Protein AF-A0A3P7JGY2-F1 (afdb_monomer)

Sequence (88 aa):
MLISSIKLPRKPRYWNVGKIGPNDEDPPNFDNFRPFGPWKTPAAKQFGQVERVCGHIVNRNIYKPSKILLNSGIGRNKAADIGGIGLE

Structure (mmCIF, N/CA/C/O backbone):
data_AF-A0A3P7JGY2-F1
#
_entry.id   AF-A0A3P7JGY2-F1
#
loop_
_atom_site.group_PDB
_atom_site.id
_atom_site.type_symbol
_atom_site.label_atom_id
_atom_site.label_alt_id
_atom_site.label_comp_id
_atom_site.label_asym_id
_atom_site.label_entity_id
_atom_site.label_seq_id
_atom_site.pdbx_PDB_ins_code
_atom_site.Cartn_x
_atom_site.Cartn_y
_atom_site.Cartn_z
_atom_site.occupancy
_atom_site.B_iso_or_equiv
_atom_site.auth_seq_id
_atom_site.auth_comp_id
_atom_site.auth_asym_id
_atom_site.auth_atom_id
_atom_site.pdbx_PDB_model_num
ATOM 1 N N . MET A 1 1 ? -38.544 3.544 17.439 1.00 35.16 1 MET A N 1
ATOM 2 C CA . MET A 1 1 ? -37.628 2.669 16.677 1.00 35.16 1 MET A CA 1
ATOM 3 C C . MET A 1 1 ? -36.346 3.456 16.426 1.00 35.16 1 MET A C 1
ATOM 5 O O . MET A 1 1 ? -36.331 4.317 15.562 1.00 35.16 1 MET A O 1
ATOM 9 N N . LEU A 1 2 ? -35.322 3.280 17.266 1.00 37.75 2 LEU A N 1
ATOM 10 C CA . LEU A 1 2 ? -34.032 3.959 17.108 1.00 37.75 2 LEU A CA 1
ATOM 11 C C . LEU A 1 2 ? -33.128 3.054 16.274 1.00 37.75 2 LEU A C 1
ATOM 13 O O . LEU A 1 2 ? -32.619 2.057 16.776 1.00 37.75 2 LEU A O 1
ATOM 17 N N . ILE A 1 3 ? -32.941 3.394 15.001 1.00 50.28 3 ILE A N 1
ATOM 18 C CA . ILE A 1 3 ? -31.818 2.860 14.233 1.00 50.28 3 ILE A CA 1
ATOM 19 C C . ILE A 1 3 ? -30.594 3.579 14.797 1.00 50.28 3 ILE A C 1
ATOM 21 O O . ILE A 1 3 ? -30.360 4.751 14.499 1.00 50.28 3 ILE A O 1
ATOM 25 N N . SER A 1 4 ? -29.851 2.927 15.690 1.00 46.75 4 SER A N 1
ATOM 26 C CA . SER A 1 4 ? -28.537 3.426 16.069 1.00 46.75 4 SER A CA 1
ATOM 27 C C . SER A 1 4 ? -27.679 3.398 14.807 1.00 46.75 4 SER A C 1
ATOM 29 O O . SER A 1 4 ? -27.343 2.340 14.281 1.00 46.75 4 SER A O 1
ATOM 31 N N . SER A 1 5 ? -27.365 4.572 14.259 1.00 51.56 5 SER A N 1
ATOM 32 C CA . SER A 1 5 ? -26.370 4.684 13.197 1.00 51.56 5 SER A CA 1
ATOM 33 C C . SER A 1 5 ? -25.056 4.144 13.744 1.00 51.56 5 SER A C 1
ATOM 35 O O . SER A 1 5 ? -24.365 4.827 14.502 1.00 51.56 5 SER A O 1
ATOM 37 N N . ILE A 1 6 ? -24.723 2.904 13.385 1.00 52.97 6 ILE A N 1
ATOM 38 C CA . ILE A 1 6 ? -23.427 2.295 13.656 1.00 52.97 6 ILE A CA 1
ATOM 39 C C . ILE A 1 6 ? -22.391 3.167 12.938 1.00 52.97 6 ILE A C 1
ATOM 41 O O . ILE A 1 6 ? -22.149 3.031 11.739 1.00 52.97 6 ILE A O 1
ATOM 45 N N . LYS A 1 7 ? -21.799 4.124 13.661 1.00 54.41 7 LYS A N 1
ATOM 46 C CA . LYS A 1 7 ? -20.643 4.887 13.188 1.00 54.41 7 LYS A CA 1
ATOM 47 C C . LYS A 1 7 ? -19.458 3.930 13.169 1.00 54.41 7 LYS A C 1
ATOM 49 O O . LYS A 1 7 ? -18.739 3.799 14.156 1.00 54.41 7 LYS A O 1
ATOM 54 N N . LEU A 1 8 ? -19.258 3.249 12.043 1.00 58.69 8 LEU A N 1
ATOM 55 C CA . LEU A 1 8 ? -18.010 2.537 11.805 1.00 58.69 8 LEU A CA 1
ATOM 56 C C . LEU A 1 8 ? -16.869 3.565 11.834 1.00 58.69 8 LEU A C 1
ATOM 58 O O . LEU A 1 8 ? -16.971 4.599 11.162 1.00 58.69 8 LEU A O 1
ATOM 62 N N . PRO A 1 9 ? -15.792 3.329 12.605 1.00 63.06 9 PRO A N 1
ATOM 63 C CA . PRO A 1 9 ? -14.656 4.233 12.615 1.00 63.06 9 PRO A CA 1
ATOM 64 C C . PRO A 1 9 ? -14.076 4.294 11.200 1.00 63.06 9 PRO A C 1
ATOM 66 O O . PRO A 1 9 ? -13.520 3.314 10.702 1.00 63.06 9 PRO A O 1
ATOM 69 N N . ARG A 1 10 ? -14.224 5.448 10.538 1.00 73.62 10 ARG A N 1
ATOM 70 C CA . ARG A 1 10 ? -13.649 5.689 9.212 1.00 73.62 10 ARG A CA 1
ATOM 71 C C . ARG A 1 10 ? -12.136 5.796 9.351 1.00 73.62 10 ARG A C 1
ATOM 73 O O . ARG A 1 10 ? -11.604 6.834 9.741 1.00 73.62 10 ARG A O 1
ATOM 80 N N . LYS A 1 11 ? -11.452 4.690 9.077 1.00 82.06 11 LYS A N 1
ATOM 81 C CA . LYS A 1 11 ? -9.992 4.620 9.000 1.00 82.06 11 LYS A CA 1
ATOM 82 C C . LYS A 1 11 ? -9.536 5.033 7.590 1.00 82.06 11 LYS A C 1
ATOM 84 O O . LYS A 1 11 ? -10.203 4.660 6.627 1.00 82.06 11 LYS A O 1
ATOM 89 N N . PRO A 1 12 ? -8.433 5.787 7.443 1.00 86.88 12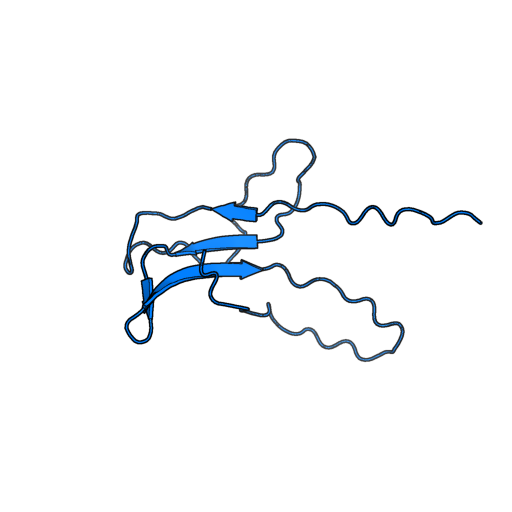 PRO A N 1
ATOM 90 C CA . PRO A 1 12 ? -8.019 6.323 6.153 1.00 86.88 12 PRO A CA 1
ATOM 91 C C . PR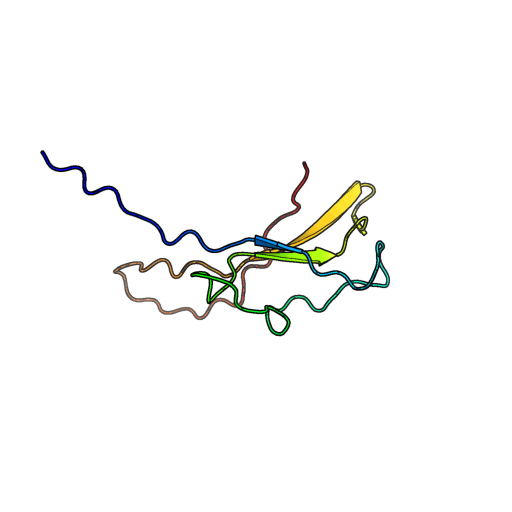O A 1 12 ? -7.266 5.281 5.319 1.00 86.88 12 PRO A C 1
ATOM 93 O O . PRO A 1 12 ? -6.532 4.448 5.858 1.00 86.88 12 PRO A O 1
ATOM 96 N N . ARG A 1 13 ? -7.398 5.372 3.996 1.00 85.56 13 ARG A N 1
ATOM 97 C CA . ARG A 1 13 ? -6.431 4.816 3.042 1.00 85.56 13 ARG A CA 1
ATOM 98 C C . ARG A 1 13 ? -5.375 5.886 2.767 1.00 85.56 13 ARG A C 1
ATOM 100 O O . ARG A 1 13 ? -5.737 7.043 2.577 1.00 85.56 13 ARG A O 1
ATOM 107 N N . TYR A 1 14 ? -4.102 5.507 2.722 1.00 88.44 14 TYR A N 1
ATOM 108 C CA . TY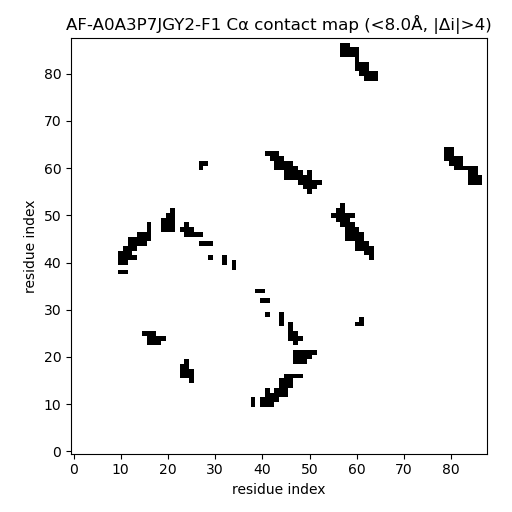R A 1 14 ? -3.023 6.393 2.276 1.00 88.44 14 TYR A CA 1
ATOM 109 C C . TYR A 1 14 ? -2.201 5.744 1.161 1.00 88.44 14 TYR A C 1
ATOM 111 O O . TYR A 1 14 ? -2.302 4.541 0.917 1.00 88.44 14 TYR A O 1
ATOM 119 N N . TRP A 1 15 ? -1.410 6.551 0.466 1.00 83.75 15 TRP A N 1
ATOM 120 C CA . TRP A 1 15 ? -0.467 6.101 -0.548 1.00 83.75 15 TRP A CA 1
ATOM 121 C C . TRP A 1 15 ? 0.925 6.547 -0.117 1.00 83.75 15 TRP A C 1
ATOM 123 O O . TRP A 1 15 ? 1.104 7.684 0.319 1.00 83.75 15 TRP A O 1
ATOM 133 N N . ASN A 1 16 ? 1.882 5.626 -0.153 1.00 82.31 16 ASN A N 1
ATOM 134 C CA . ASN A 1 16 ? 3.285 5.955 0.037 1.00 82.31 16 ASN A CA 1
ATOM 135 C C . ASN A 1 16 ? 4.112 4.973 -0.785 1.00 82.31 16 ASN A C 1
ATOM 137 O O . ASN A 1 16 ? 4.128 3.782 -0.476 1.00 82.31 16 ASN A O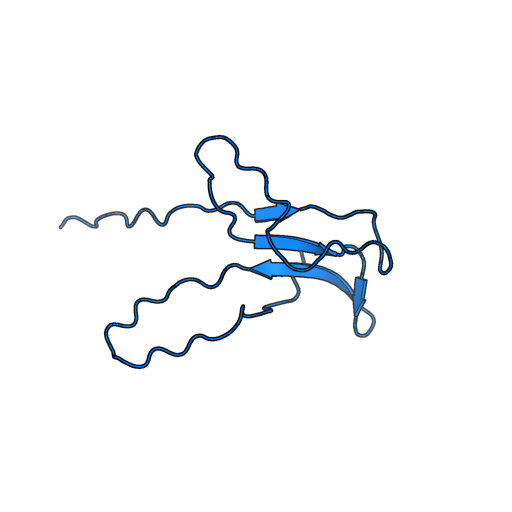 1
ATOM 141 N N . VAL A 1 17 ? 4.740 5.488 -1.836 1.00 81.00 17 VAL A N 1
ATOM 142 C CA . VAL A 1 17 ? 5.598 4.743 -2.759 1.00 81.00 17 VAL A CA 1
ATOM 143 C C . VAL A 1 17 ? 6.904 5.511 -2.914 1.00 81.00 17 VAL A C 1
ATOM 145 O O . VAL A 1 17 ? 6.887 6.743 -2.888 1.00 81.00 17 VAL A O 1
ATOM 148 N N . GLY A 1 18 ? 8.032 4.807 -3.033 1.00 75.31 18 GLY A N 1
ATOM 149 C CA . GLY A 1 18 ? 9.336 5.456 -3.187 1.00 75.31 18 GLY A CA 1
ATOM 150 C C . GLY A 1 18 ? 9.424 6.213 -4.511 1.00 75.31 18 GLY A C 1
ATOM 151 O O . GLY A 1 18 ? 9.797 7.386 -4.543 1.00 75.31 18 GLY A O 1
ATOM 152 N N . LYS A 1 19 ? 9.014 5.547 -5.596 1.00 77.25 19 LYS A N 1
ATOM 153 C CA . LYS A 1 19 ? 8.803 6.094 -6.942 1.00 77.25 19 LYS A CA 1
ATOM 154 C C . LYS A 1 19 ? 7.720 5.280 -7.652 1.00 77.25 19 LYS A C 1
ATOM 156 O O . LYS A 1 19 ? 7.213 4.293 -7.127 1.00 77.25 19 LYS A O 1
ATOM 161 N N . ILE A 1 20 ? 7.357 5.724 -8.850 1.00 78.50 20 ILE A N 1
ATOM 162 C CA . ILE A 1 20 ? 6.426 5.010 -9.723 1.00 78.50 20 ILE A CA 1
ATOM 163 C C . ILE A 1 20 ? 7.167 3.860 -10.415 1.00 78.50 20 ILE A C 1
ATOM 165 O O . ILE A 1 20 ? 8.221 4.087 -11.011 1.00 78.50 20 ILE A O 1
ATOM 169 N N . GLY A 1 21 ? 6.572 2.666 -10.406 1.00 75.44 21 GLY A N 1
ATOM 170 C CA . GLY A 1 21 ? 7.033 1.498 -11.152 1.00 75.44 21 GLY A CA 1
ATOM 171 C C . GLY A 1 21 ? 7.550 0.334 -10.288 1.00 75.44 21 GLY A C 1
ATOM 172 O O . GLY A 1 21 ? 7.795 0.501 -9.093 1.00 75.44 21 GLY A O 1
ATOM 173 N N . PRO A 1 22 ? 7.804 -0.823 -10.932 1.00 72.75 22 PRO A N 1
ATOM 174 C CA . PRO A 1 22 ? 8.023 -2.131 -10.293 1.00 72.75 22 PRO A CA 1
ATOM 175 C C . PRO A 1 22 ? 9.222 -2.259 -9.363 1.0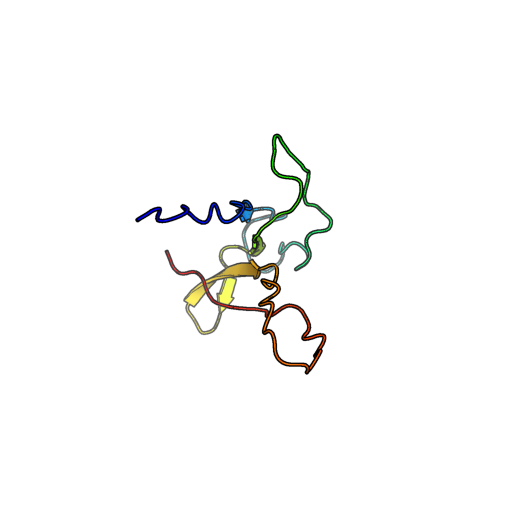0 72.75 22 PRO A C 1
ATOM 177 O O . PRO A 1 22 ? 9.313 -3.215 -8.597 1.00 72.75 22 PRO A O 1
ATOM 180 N N . ASN A 1 23 ? 10.165 -1.323 -9.432 1.00 78.50 23 ASN A N 1
ATOM 181 C CA . ASN A 1 23 ? 11.417 -1.410 -8.685 1.00 78.50 23 ASN A CA 1
ATOM 182 C C . ASN A 1 23 ? 11.447 -0.513 -7.442 1.00 78.50 23 ASN A C 1
ATOM 184 O O . ASN A 1 23 ? 12.413 -0.569 -6.687 1.00 78.50 23 ASN A O 1
ATOM 188 N N . ASP A 1 24 ? 10.418 0.308 -7.227 1.00 80.94 24 ASP A N 1
ATOM 189 C CA . ASP A 1 24 ? 10.384 1.304 -6.152 1.00 80.94 24 ASP A CA 1
ATOM 190 C C . ASP A 1 24 ? 9.144 1.137 -5.247 1.00 80.94 24 ASP A C 1
ATOM 192 O O . ASP A 1 24 ? 8.643 2.100 -4.649 1.00 80.94 24 ASP A O 1
ATOM 196 N N . GLU A 1 25 ? 8.661 -0.105 -5.126 1.00 82.62 25 GLU A N 1
ATOM 197 C CA . GLU A 1 25 ? 7.627 -0.480 -4.163 1.00 82.62 25 GLU A CA 1
ATOM 198 C C . GLU A 1 25 ? 8.109 -0.245 -2.722 1.00 82.62 25 GLU A C 1
ATOM 200 O O . GLU A 1 25 ? 9.220 -0.605 -2.328 1.00 82.62 25 GLU A O 1
ATOM 205 N N . ASP A 1 26 ? 7.239 0.332 -1.901 1.00 88.19 26 ASP A N 1
ATOM 206 C CA . ASP A 1 26 ? 7.458 0.444 -0.464 1.00 88.19 26 ASP A CA 1
ATOM 207 C C . ASP A 1 26 ? 7.061 -0.881 0.226 1.00 88.19 26 ASP A C 1
ATOM 209 O O . ASP A 1 26 ? 6.204 -1.610 -0.283 1.00 88.19 26 ASP A O 1
ATOM 213 N N . PRO A 1 27 ? 7.631 -1.237 1.392 1.00 88.06 27 PRO A N 1
ATOM 214 C CA . PRO A 1 27 ? 7.269 -2.480 2.063 1.00 88.06 27 PRO A CA 1
ATOM 215 C C . PRO A 1 27 ? 5.749 -2.630 2.285 1.00 88.06 27 PRO A C 1
ATOM 217 O O . PRO A 1 27 ? 5.078 -1.666 2.684 1.00 88.06 27 PRO A O 1
ATOM 220 N N . PRO A 1 28 ? 5.177 -3.839 2.117 1.00 87.00 28 PRO A N 1
ATOM 221 C CA . PRO A 1 28 ? 3.755 -4.112 2.333 1.00 87.00 28 PRO A CA 1
ATOM 222 C C . PRO A 1 28 ? 3.406 -4.189 3.837 1.00 87.00 28 PRO A C 1
ATOM 224 O O . PRO A 1 28 ? 2.811 -5.152 4.317 1.00 87.00 28 PRO A O 1
ATOM 227 N N . ASN A 1 29 ? 3.740 -3.140 4.593 1.00 87.88 29 ASN A N 1
ATOM 228 C CA . ASN A 1 29 ? 3.411 -2.936 6.004 1.00 87.88 29 ASN A CA 1
ATOM 229 C C . ASN A 1 29 ? 2.922 -1.496 6.280 1.00 87.88 29 ASN A C 1
ATOM 231 O O . ASN A 1 29 ? 2.857 -0.658 5.380 1.00 87.88 29 ASN A O 1
ATOM 235 N N . PHE A 1 30 ? 2.565 -1.199 7.532 1.00 90.31 30 PHE A N 1
ATOM 236 C CA . PHE A 1 30 ? 2.048 0.111 7.954 1.00 90.31 30 PHE A CA 1
ATOM 237 C C . PHE A 1 30 ? 3.041 0.918 8.807 1.00 90.31 30 PHE A C 1
ATOM 239 O O . PHE A 1 30 ? 2.632 1.886 9.448 1.00 90.31 30 PHE A O 1
ATOM 246 N N . ASP A 1 31 ? 4.320 0.536 8.839 1.00 90.12 31 ASP A N 1
ATOM 247 C CA . ASP A 1 31 ? 5.302 1.083 9.792 1.00 90.12 31 ASP A CA 1
ATOM 248 C C . ASP A 1 31 ? 5.638 2.551 9.506 1.00 90.12 31 ASP A C 1
ATOM 250 O O . ASP A 1 31 ? 5.962 3.323 10.404 1.00 90.12 31 ASP A O 1
ATOM 254 N N . ASN A 1 32 ? 5.481 2.963 8.248 1.00 89.00 32 ASN A N 1
ATOM 255 C CA . ASN A 1 32 ? 5.666 4.341 7.808 1.00 89.00 32 ASN A CA 1
ATOM 256 C C . ASN A 1 32 ? 4.402 5.209 7.901 1.00 89.00 32 ASN A C 1
ATOM 258 O O . ASN A 1 32 ? 4.414 6.361 7.460 1.00 89.00 32 ASN A O 1
ATOM 262 N N . PHE A 1 33 ? 3.303 4.695 8.462 1.00 90.69 33 PHE A N 1
ATOM 263 C CA . PHE A 1 33 ? 2.104 5.498 8.659 1.00 90.69 33 PHE A CA 1
ATOM 264 C C . PHE A 1 33 ? 2.351 6.588 9.707 1.00 90.69 33 PHE A C 1
ATOM 266 O O . PHE A 1 33 ? 2.665 6.302 10.861 1.00 90.69 33 PHE A O 1
ATOM 273 N N . ARG A 1 34 ? 2.125 7.848 9.323 1.00 90.88 34 ARG A N 1
ATOM 274 C CA . ARG A 1 34 ? 2.176 8.991 10.239 1.00 90.88 34 ARG A CA 1
ATOM 275 C C . ARG A 1 34 ? 0.758 9.366 10.677 1.00 90.88 34 ARG A C 1
ATOM 277 O O . ARG A 1 34 ? -0.036 9.778 9.831 1.00 90.88 34 ARG A O 1
ATOM 284 N N . PRO A 1 35 ? 0.416 9.237 11.971 1.00 89.75 35 PRO A N 1
ATOM 285 C CA . PRO A 1 35 ? -0.880 9.663 12.482 1.00 89.75 35 PRO A CA 1
ATOM 286 C C . PRO A 1 35 ? -1.126 11.151 12.232 1.00 89.75 35 PRO A C 1
ATOM 288 O O . PRO A 1 35 ? -0.253 11.978 12.484 1.00 89.75 35 PRO A O 1
ATOM 291 N N . PHE A 1 36 ? -2.339 11.499 11.814 1.00 89.94 36 PHE A N 1
ATOM 292 C CA . PHE A 1 36 ? -2.753 12.887 11.614 1.00 89.94 36 PHE A CA 1
ATOM 293 C C . PHE A 1 36 ? -4.207 13.070 12.047 1.00 89.94 36 PHE A C 1
ATOM 295 O O . PHE A 1 36 ? -5.022 12.153 11.929 1.00 89.94 36 PHE A O 1
ATOM 302 N N . GLY A 1 37 ? -4.525 14.238 12.612 1.00 88.00 37 GLY A N 1
ATOM 303 C CA . GLY A 1 37 ? -5.857 14.540 13.143 1.00 88.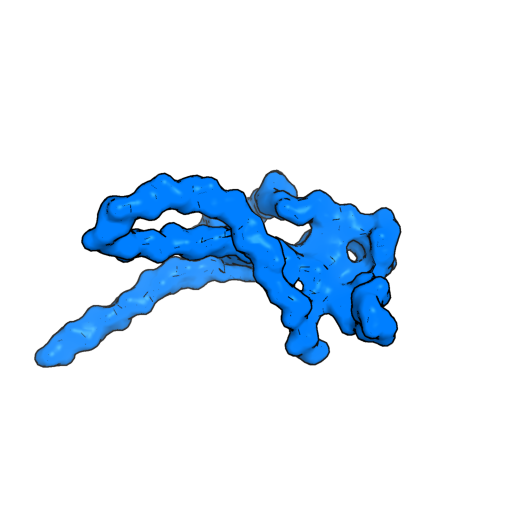00 37 GLY A CA 1
ATOM 304 C C . GLY A 1 37 ? -6.428 13.404 14.026 1.00 88.00 37 GLY A C 1
ATOM 305 O O . GLY A 1 37 ? -5.717 12.901 14.914 1.00 88.00 37 GLY A O 1
ATOM 306 N N . PRO A 1 38 ? -7.686 12.969 13.787 1.00 86.56 38 PRO A N 1
ATOM 307 C CA . PRO A 1 38 ? -8.321 11.871 14.524 1.00 86.56 38 PRO A CA 1
ATOM 308 C C . PRO A 1 38 ? -7.839 10.472 14.094 1.00 86.56 38 PRO A C 1
ATOM 310 O O . PRO A 1 38 ? -8.160 9.478 14.748 1.00 86.56 38 PRO A O 1
ATOM 313 N N . TRP A 1 39 ? -7.068 10.351 13.012 1.00 85.12 39 TRP A N 1
ATOM 314 C CA . TRP A 1 39 ? -6.687 9.061 12.447 1.00 85.12 39 TRP A CA 1
ATOM 315 C C . TRP A 1 39 ? -5.372 8.557 13.036 1.00 85.12 39 TRP A C 1
ATOM 317 O O . TRP A 1 39 ? -4.277 8.927 12.614 1.00 85.12 39 TRP A O 1
ATOM 327 N N . LYS A 1 40 ? -5.490 7.666 14.024 1.00 88.88 40 LYS A N 1
ATOM 328 C CA . LYS A 1 40 ? -4.336 7.017 14.671 1.00 88.88 40 LYS A CA 1
ATOM 329 C C . LYS A 1 40 ? -3.934 5.691 14.031 1.00 88.88 40 LYS A C 1
ATOM 331 O O . LYS A 1 40 ? -2.833 5.212 14.264 1.00 88.88 40 LYS A O 1
ATOM 336 N N . THR A 1 41 ? -4.810 5.090 13.223 1.00 86.38 41 THR A N 1
ATOM 337 C CA . THR A 1 41 ? -4.528 3.823 12.531 1.00 86.38 41 THR A CA 1
ATOM 338 C C . THR A 1 41 ? -5.054 3.857 11.095 1.00 86.38 41 THR A C 1
ATOM 340 O O . THR A 1 41 ? -6.185 4.311 10.908 1.00 86.38 41 THR A O 1
ATOM 343 N N . PRO A 1 42 ? -4.295 3.357 10.101 1.00 88.56 42 PRO A N 1
ATOM 344 C CA . PRO A 1 42 ? -4.753 3.287 8.716 1.00 88.56 42 PRO A CA 1
ATOM 345 C C . PRO A 1 42 ? -5.696 2.095 8.494 1.00 88.56 42 PRO A C 1
ATOM 347 O O . PRO A 1 42 ? -5.648 1.107 9.233 1.00 88.56 42 PRO A O 1
ATOM 350 N N . ALA A 1 43 ? -6.548 2.193 7.473 1.00 88.38 43 ALA A N 1
ATOM 351 C CA . ALA A 1 43 ? -7.326 1.087 6.908 1.00 88.38 43 ALA A CA 1
ATOM 352 C C . ALA A 1 43 ? -6.547 0.351 5.821 1.00 88.38 43 ALA A C 1
ATOM 354 O O . ALA A 1 43 ? -6.583 -0.873 5.773 1.00 88.38 43 ALA A O 1
ATOM 355 N N . ALA A 1 44 ? -5.879 1.100 4.946 1.00 89.31 44 ALA A N 1
ATOM 356 C CA . ALA A 1 44 ? -5.222 0.561 3.767 1.00 89.31 44 ALA A CA 1
ATOM 357 C C . ALA A 1 44 ? -4.027 1.422 3.358 1.00 89.31 44 ALA A C 1
ATOM 359 O O . ALA A 1 44 ? -3.972 2.612 3.681 1.00 89.31 44 ALA A O 1
ATOM 360 N N . LYS A 1 45 ? -3.098 0.815 2.625 1.00 90.75 45 LYS A N 1
ATOM 361 C CA . LYS A 1 45 ? -1.931 1.477 2.040 1.00 90.75 45 LYS A CA 1
ATOM 362 C C . LYS A 1 45 ? -1.757 1.014 0.600 1.00 90.75 45 LYS A C 1
ATOM 364 O O . LYS A 1 45 ? -1.788 -0.187 0.361 1.00 90.75 45 LYS A O 1
ATOM 369 N N . GLN A 1 46 ? -1.544 1.945 -0.325 1.00 90.56 46 GLN A N 1
ATOM 370 C CA . GLN A 1 46 ? -0.950 1.645 -1.630 1.00 90.56 46 GLN A CA 1
ATOM 371 C C . GLN A 1 46 ? 0.567 1.695 -1.506 1.00 90.56 46 GLN A C 1
ATOM 373 O O . GLN A 1 46 ? 1.094 2.728 -1.091 1.00 90.56 46 GLN A O 1
ATOM 378 N N . PHE A 1 47 ? 1.227 0.586 -1.824 1.00 90.12 47 PHE A N 1
ATOM 379 C CA . PHE A 1 47 ? 2.675 0.431 -1.670 1.00 90.12 47 PHE A CA 1
ATOM 380 C C . PHE A 1 47 ? 3.403 0.229 -3.006 1.00 90.12 47 PHE A C 1
ATOM 382 O O . PHE A 1 47 ? 4.613 0.397 -3.053 1.00 90.12 47 PHE A O 1
ATOM 389 N N . GLY A 1 48 ? 2.674 -0.067 -4.086 1.00 88.69 48 GLY A N 1
ATOM 390 C CA . GLY A 1 48 ? 3.210 -0.159 -5.446 1.00 88.69 48 GLY A CA 1
ATOM 391 C C . GLY A 1 48 ? 2.274 0.501 -6.455 1.00 88.69 48 GLY A C 1
ATOM 392 O O . GLY A 1 48 ? 1.046 0.486 -6.274 1.00 88.69 48 GLY A O 1
ATOM 393 N N . GLN A 1 49 ? 2.853 1.092 -7.499 1.00 88.38 49 GLN A N 1
ATOM 394 C CA . GLN A 1 49 ? 2.143 1.832 -8.542 1.00 88.38 49 GLN A CA 1
ATOM 395 C C . GLN A 1 49 ? 2.649 1.444 -9.927 1.00 88.38 49 GLN A C 1
ATOM 397 O O . GLN A 1 49 ? 3.854 1.378 -10.148 1.00 88.38 49 GLN A O 1
ATOM 402 N N . VAL A 1 50 ? 1.720 1.310 -10.880 1.00 86.06 50 VAL A N 1
ATOM 403 C CA . VAL A 1 50 ? 2.035 1.016 -12.292 1.00 86.06 50 VAL A CA 1
ATOM 404 C C . VAL A 1 50 ? 2.768 -0.331 -12.439 1.00 86.06 50 VAL A C 1
ATOM 406 O O . VAL A 1 50 ? 3.720 -0.489 -13.199 1.00 86.06 50 VAL A O 1
ATOM 409 N N . GLU A 1 51 ? 2.290 -1.335 -11.709 1.00 83.06 51 GLU A N 1
ATOM 410 C CA . GLU A 1 51 ? 2.839 -2.689 -11.708 1.00 83.06 51 GLU A CA 1
ATOM 411 C C . GLU A 1 51 ? 2.284 -3.504 -12.869 1.00 83.06 51 GLU A C 1
ATOM 413 O O . GLU A 1 51 ? 1.068 -3.557 -13.066 1.00 83.06 51 GLU A O 1
ATOM 418 N N . ARG A 1 52 ? 3.150 -4.187 -13.626 1.00 84.88 52 ARG A N 1
ATOM 419 C CA . ARG A 1 52 ? 2.708 -5.052 -14.727 1.00 84.88 52 AR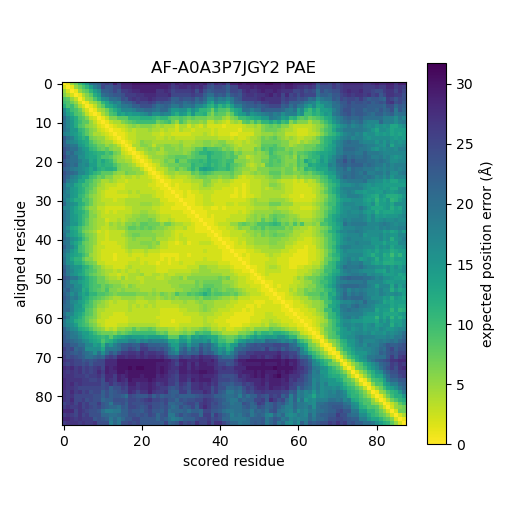G A CA 1
ATOM 420 C C . ARG A 1 52 ? 2.461 -6.471 -14.225 1.00 84.88 52 ARG A C 1
ATOM 422 O O . ARG A 1 52 ? 3.381 -7.277 -14.137 1.00 84.88 52 ARG A O 1
ATOM 429 N N . VAL A 1 53 ? 1.200 -6.795 -13.956 1.00 82.81 53 VAL A N 1
ATOM 430 C CA . VAL A 1 53 ? 0.766 -8.118 -13.484 1.00 82.81 53 VAL A CA 1
ATOM 431 C C . VAL A 1 53 ? -0.119 -8.761 -14.542 1.00 82.81 53 VAL A C 1
ATOM 433 O O . VAL A 1 53 ? -1.130 -8.192 -14.945 1.00 82.81 53 VAL A O 1
ATOM 436 N N . CYS A 1 54 ? 0.265 -9.948 -15.019 1.00 86.81 54 CYS A N 1
ATOM 437 C CA . CYS A 1 54 ? -0.493 -10.710 -16.021 1.00 86.81 54 CYS A CA 1
ATOM 438 C C . CYS A 1 54 ? -0.888 -9.892 -17.273 1.00 86.81 54 CYS A C 1
ATOM 440 O O . CYS A 1 54 ? -1.956 -10.093 -17.837 1.00 86.81 54 CYS A O 1
ATOM 442 N N . GLY A 1 55 ? -0.040 -8.948 -17.700 1.00 88.88 55 GLY A N 1
ATOM 443 C CA . GLY A 1 55 ? -0.298 -8.087 -18.864 1.00 88.88 55 GLY A CA 1
ATOM 444 C C . GLY A 1 55 ? -1.112 -6.819 -18.579 1.00 88.88 55 GLY A C 1
ATOM 445 O O . GLY A 1 55 ? -1.214 -5.972 -19.464 1.00 88.88 55 GLY A O 1
ATOM 446 N N . HIS A 1 56 ? -1.607 -6.64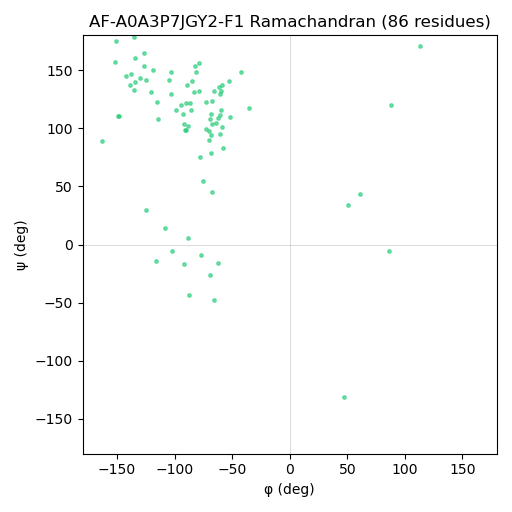4 -17.354 1.00 86.06 56 HIS A N 1
ATOM 447 C CA . HIS A 1 56 ? -2.337 -5.459 -16.912 1.00 86.06 56 HIS A CA 1
ATOM 448 C C . HIS A 1 56 ? -1.459 -4.551 -16.055 1.00 86.06 56 HIS A C 1
ATOM 450 O O . HIS A 1 56 ? -0.579 -5.023 -15.338 1.00 86.06 56 HIS A O 1
ATOM 456 N N . ILE A 1 57 ? -1.718 -3.247 -16.125 1.00 88.31 57 ILE A N 1
ATOM 457 C CA . ILE A 1 57 ? -1.114 -2.258 -15.233 1.00 88.31 57 ILE A CA 1
ATOM 458 C C . ILE A 1 57 ? -2.021 -2.112 -14.012 1.00 88.31 57 ILE A C 1
ATOM 460 O O . ILE A 1 57 ? -3.202 -1.804 -14.160 1.00 88.31 57 ILE A O 1
ATOM 464 N N . VAL A 1 58 ? -1.484 -2.363 -12.820 1.00 87.44 58 VAL A N 1
ATOM 465 C CA . VAL A 1 58 ? -2.238 -2.365 -11.561 1.00 87.44 58 VAL A CA 1
ATOM 466 C C . VAL A 1 58 ? -1.505 -1.598 -10.467 1.00 87.44 58 VAL A C 1
ATOM 468 O O . VAL A 1 58 ? -0.291 -1.413 -10.509 1.00 87.44 58 VAL A O 1
ATOM 471 N N . ASN A 1 59 ? -2.250 -1.189 -9.444 1.00 89.50 59 ASN A N 1
ATOM 472 C CA . ASN A 1 59 ? -1.674 -0.697 -8.200 1.00 89.50 59 ASN A CA 1
ATOM 473 C C . ASN A 1 59 ? -1.808 -1.755 -7.106 1.00 89.50 59 ASN A C 1
ATOM 475 O O . ASN A 1 59 ? -2.845 -2.415 -6.989 1.00 89.50 59 ASN A O 1
ATOM 479 N N . ARG A 1 60 ? -0.784 -1.878 -6.260 1.00 87.00 60 ARG A N 1
ATOM 480 C CA . ARG A 1 60 ? -0.756 -2.875 -5.186 1.00 87.00 60 ARG A CA 1
ATOM 481 C C . ARG A 1 60 ? -1.053 -2.229 -3.846 1.00 87.00 60 ARG A C 1
ATOM 483 O O . ARG A 1 60 ? -0.454 -1.220 -3.467 1.00 87.00 60 ARG A O 1
ATOM 490 N N . ASN A 1 61 ? -2.002 -2.823 -3.130 1.00 90.25 61 ASN A N 1
ATOM 491 C CA . ASN A 1 61 ? -2.492 -2.320 -1.856 1.00 90.25 61 ASN A CA 1
ATOM 492 C C . ASN A 1 61 ? -2.416 -3.405 -0.774 1.00 90.25 61 ASN A C 1
ATOM 494 O O . ASN A 1 61 ? -2.509 -4.594 -1.065 1.00 90.25 61 ASN A O 1
ATOM 498 N N . ILE A 1 62 ? -2.298 -2.980 0.480 1.00 88.44 62 ILE A N 1
ATOM 499 C CA . ILE A 1 62 ? -2.523 -3.811 1.666 1.00 88.44 62 ILE A CA 1
ATOM 500 C C . ILE A 1 62 ? -3.669 -3.236 2.493 1.00 88.44 62 ILE A C 1
ATOM 502 O O . ILE A 1 62 ? -3.865 -2.017 2.544 1.00 88.44 62 ILE A O 1
ATOM 506 N N . TYR A 1 63 ? -4.388 -4.108 3.194 1.00 88.00 63 TYR A N 1
ATOM 507 C CA . TYR A 1 63 ? -5.527 -3.743 4.030 1.00 88.00 63 TYR A CA 1
ATOM 508 C C . TYR A 1 63 ? -5.317 -4.256 5.452 1.00 88.00 63 TYR A C 1
ATOM 510 O O . TYR A 1 63 ? -4.798 -5.351 5.669 1.00 88.00 63 TYR A O 1
ATOM 518 N N . LYS A 1 64 ? -5.721 -3.467 6.454 1.00 83.12 64 LYS A N 1
ATOM 519 C CA . LYS A 1 64 ? -5.830 -3.987 7.818 1.00 83.12 64 LYS A CA 1
ATOM 520 C C . LYS A 1 64 ? -7.053 -4.899 7.879 1.00 83.12 64 LYS A C 1
ATOM 522 O O . LYS A 1 64 ? -8.155 -4.401 7.637 1.00 83.12 64 LYS A O 1
ATOM 527 N N . PRO A 1 65 ? -6.896 -6.178 8.262 1.00 72.38 65 PRO A N 1
ATOM 528 C CA . PRO A 1 65 ? -8.040 -7.051 8.443 1.00 72.38 65 PRO A CA 1
ATOM 529 C C . PRO A 1 65 ? -8.961 -6.451 9.507 1.00 72.38 65 PRO A C 1
ATOM 531 O O . PRO A 1 65 ? -8.521 -6.020 10.583 1.00 72.38 65 PRO A O 1
ATOM 534 N N . SER A 1 66 ? -10.253 -6.386 9.201 1.00 66.50 66 SER A N 1
ATOM 535 C CA . SER A 1 66 ? -11.260 -6.109 10.212 1.00 66.50 66 SER A CA 1
ATOM 536 C C . SER A 1 66 ? -11.270 -7.280 11.192 1.00 66.50 66 SER A C 1
ATOM 538 O O . SER A 1 66 ? -11.305 -8.447 10.802 1.00 66.50 66 SER A O 1
ATOM 540 N N . LYS A 1 67 ? -11.239 -6.982 12.495 1.00 61.47 67 LYS A N 1
ATOM 541 C CA . LYS A 1 67 ? -11.616 -7.983 13.492 1.00 61.47 67 LYS A CA 1
ATOM 542 C C . LYS A 1 67 ? -13.112 -8.204 13.315 1.00 61.47 67 LYS A C 1
ATOM 544 O O . LYS A 1 67 ? -13.907 -7.431 13.844 1.00 61.47 67 LYS A O 1
ATOM 549 N N . ILE A 1 68 ? -13.497 -9.207 12.534 1.00 54.50 68 ILE A N 1
ATOM 550 C CA . ILE A 1 68 ? -14.856 -9.721 12.615 1.00 54.50 68 ILE A CA 1
ATOM 551 C C . ILE A 1 68 ? -14.931 -10.369 13.996 1.00 54.50 68 ILE A C 1
ATOM 553 O O . ILE A 1 68 ? -14.337 -11.421 14.228 1.00 54.50 68 ILE A O 1
ATOM 557 N N . LEU A 1 69 ? -15.587 -9.699 14.946 1.00 50.81 69 LEU A N 1
ATOM 558 C CA . LEU A 1 69 ? -16.020 -10.333 16.187 1.00 50.81 69 LEU A CA 1
ATOM 559 C C . LEU A 1 69 ? -17.130 -11.319 15.809 1.00 50.81 69 LEU A C 1
ATOM 561 O O . LEU A 1 69 ? -18.315 -11.019 15.912 1.00 50.81 69 LEU A O 1
ATOM 565 N N . LEU A 1 70 ? -16.740 -12.482 15.290 1.00 48.97 70 LEU A N 1
ATOM 566 C CA . LEU A 1 70 ? -17.615 -13.641 15.267 1.00 48.97 70 LEU A CA 1
ATOM 567 C C . LEU A 1 70 ? -17.763 -14.070 16.727 1.00 48.97 70 LEU A C 1
ATOM 569 O O . LEU A 1 70 ? -16.797 -14.521 17.340 1.00 48.97 70 LEU A O 1
ATOM 573 N N . ASN A 1 71 ? -18.963 -13.924 17.290 1.00 45.12 71 ASN A N 1
ATOM 574 C CA . ASN A 1 71 ? -19.348 -14.474 18.595 1.00 45.12 71 ASN A CA 1
ATOM 575 C C . ASN A 1 71 ? -19.408 -16.019 18.567 1.00 45.12 71 ASN A C 1
ATOM 577 O O . ASN A 1 71 ? -20.358 -16.643 19.029 1.00 45.12 71 ASN A O 1
ATOM 581 N N . SER A 1 72 ? -18.415 -16.681 17.986 1.00 44.94 72 SER A N 1
ATOM 582 C CA . SER A 1 72 ? -18.312 -18.134 17.964 1.00 44.94 72 SER A CA 1
ATOM 583 C C . SER A 1 72 ? -16.839 -18.491 17.966 1.00 44.94 72 SER A C 1
ATOM 585 O O . SER A 1 72 ? -16.104 -18.184 17.028 1.00 44.94 72 SER A O 1
ATOM 587 N N . GLY A 1 73 ? -16.403 -19.058 19.090 1.00 47.09 73 GLY A N 1
ATOM 588 C CA . GLY A 1 73 ? -15.017 -19.397 19.352 1.00 47.09 73 GLY A CA 1
ATOM 589 C C . GLY A 1 73 ? -14.420 -20.230 18.227 1.00 47.09 73 GLY A C 1
ATOM 590 O O . GLY A 1 73 ? -14.781 -21.381 18.056 1.00 47.09 73 GLY A O 1
ATOM 591 N N . ILE A 1 74 ? -13.511 -19.622 17.474 1.00 46.69 74 ILE A N 1
ATOM 592 C CA . ILE A 1 74 ? -12.348 -20.230 16.824 1.00 46.69 74 ILE A CA 1
ATOM 593 C C . ILE A 1 74 ? -11.447 -19.041 16.485 1.00 46.69 74 ILE A C 1
ATOM 595 O O . ILE A 1 74 ? -11.547 -18.391 15.445 1.00 46.69 74 ILE A O 1
ATOM 599 N N . GLY A 1 75 ? -10.588 -18.701 17.446 1.00 48.97 75 GLY A N 1
ATOM 600 C CA . GLY A 1 75 ? -9.482 -17.787 17.221 1.00 48.97 75 GLY A CA 1
ATOM 601 C C . GLY A 1 75 ? -8.538 -18.425 16.214 1.00 48.97 75 GLY A C 1
ATOM 602 O O . GLY A 1 75 ? -7.797 -19.346 16.540 1.00 48.97 75 GLY A O 1
ATOM 603 N N . ARG A 1 76 ? -8.567 -17.947 14.974 1.00 43.88 76 ARG A N 1
ATOM 604 C CA . ARG A 1 76 ? -7.466 -18.164 14.042 1.00 43.88 76 ARG A CA 1
ATOM 605 C C . ARG A 1 76 ? -6.863 -16.807 13.748 1.00 43.88 76 ARG A C 1
ATOM 607 O O . ARG A 1 76 ? -7.473 -15.991 13.064 1.00 43.88 76 ARG A O 1
ATOM 614 N N . ASN A 1 77 ? -5.669 -16.589 14.297 1.00 52.78 77 ASN A N 1
ATOM 615 C CA . ASN A 1 77 ? -4.736 -15.555 13.866 1.00 52.78 77 ASN A CA 1
ATOM 616 C C . ASN A 1 77 ? -4.439 -15.800 12.382 1.00 52.78 77 ASN A C 1
ATOM 618 O O . ASN A 1 77 ? -3.505 -16.514 12.027 1.00 52.78 77 ASN A O 1
ATOM 6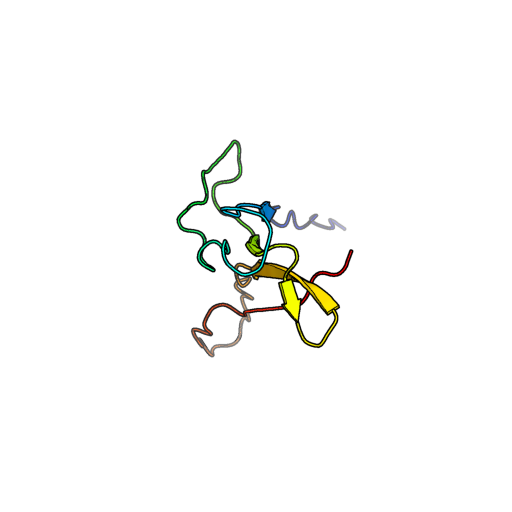22 N N . LYS A 1 78 ? -5.309 -15.311 11.504 1.00 42.28 78 LYS A N 1
ATOM 623 C CA . LYS A 1 78 ? -5.085 -15.341 10.067 1.00 42.28 78 LYS A CA 1
ATOM 624 C C . LYS A 1 78 ? -4.273 -14.093 9.756 1.00 42.28 78 LYS A C 1
ATOM 626 O O . LYS A 1 78 ? -4.707 -12.976 10.038 1.00 42.28 78 LYS A O 1
ATOM 631 N N . ALA A 1 79 ? -3.053 -14.343 9.285 1.00 46.97 79 ALA A N 1
ATOM 632 C CA . ALA A 1 79 ? -2.145 -13.358 8.727 1.00 46.97 79 ALA A CA 1
ATOM 633 C C . ALA A 1 79 ? -2.902 -12.386 7.815 1.00 46.97 79 ALA A C 1
ATOM 635 O O . ALA A 1 79 ? -3.908 -12.769 7.217 1.00 46.97 79 ALA A O 1
ATOM 636 N N . ALA A 1 80 ? -2.418 -11.142 7.767 1.00 49.25 80 ALA A N 1
ATOM 637 C CA . ALA A 1 80 ? -2.951 -10.072 6.936 1.00 49.25 80 ALA A CA 1
ATOM 638 C C . ALA A 1 80 ? -3.449 -10.618 5.593 1.00 49.25 80 ALA A C 1
ATOM 640 O O . ALA A 1 80 ? -2.681 -11.208 4.837 1.00 49.25 80 ALA A O 1
ATOM 641 N N . ASP A 1 81 ? -4.748 -10.468 5.348 1.00 48.34 81 ASP A N 1
ATOM 642 C CA . ASP A 1 81 ? -5.355 -10.874 4.092 1.00 48.34 81 ASP A CA 1
ATOM 643 C C . ASP A 1 81 ? -4.835 -9.925 3.007 1.00 48.34 81 ASP A C 1
ATOM 645 O O . ASP A 1 81 ? -5.131 -8.725 3.005 1.00 48.34 81 ASP A O 1
ATOM 649 N N . ILE A 1 82 ? -3.960 -10.438 2.143 1.00 50.00 82 ILE A N 1
ATOM 650 C CA . ILE A 1 82 ? -3.379 -9.700 1.020 1.00 50.00 82 ILE A CA 1
ATOM 651 C C . ILE A 1 82 ? -4.451 -9.671 -0.079 1.00 50.00 82 ILE A C 1
ATOM 653 O O . ILE A 1 82 ? -4.417 -10.449 -1.027 1.00 50.00 82 ILE A O 1
ATOM 657 N N . GLY A 1 83 ? -5.471 -8.831 0.100 1.00 44.81 83 GLY A N 1
ATOM 658 C CA . GLY A 1 83 ? -6.619 -8.752 -0.802 1.00 44.81 83 GLY A CA 1
ATOM 659 C C . GLY A 1 83 ? -6.485 -7.676 -1.884 1.00 44.81 83 GLY A C 1
ATOM 660 O O . GLY A 1 83 ? -6.445 -6.496 -1.560 1.00 44.81 83 GLY A O 1
ATOM 661 N N . GLY A 1 84 ? -6.532 -8.100 -3.154 1.00 50.38 84 GLY A N 1
ATOM 662 C CA . GLY A 1 84 ? -7.302 -7.440 -4.223 1.00 50.38 84 GLY A CA 1
ATOM 663 C C . GLY A 1 84 ? -6.660 -6.312 -5.046 1.00 50.38 84 GLY A C 1
ATOM 664 O O . GLY A 1 84 ? -6.346 -5.240 -4.534 1.00 50.38 84 GLY A O 1
ATOM 665 N N . ILE A 1 85 ? -6.581 -6.543 -6.367 1.00 52.44 85 ILE A N 1
ATOM 666 C CA . ILE A 1 85 ? -6.308 -5.553 -7.424 1.00 52.44 85 ILE A CA 1
ATOM 667 C C . ILE A 1 85 ? -7.392 -4.464 -7.389 1.00 52.44 85 ILE A C 1
ATOM 669 O O . ILE A 1 85 ? -8.566 -4.738 -7.630 1.00 52.44 85 ILE A O 1
ATOM 673 N N . GLY A 1 86 ? -6.989 -3.231 -7.083 1.00 45.84 86 GLY A N 1
ATOM 674 C CA . GLY A 1 86 ? -7.828 -2.048 -7.255 1.00 45.84 86 GLY A CA 1
ATOM 675 C C . GLY A 1 86 ? -7.643 -1.501 -8.666 1.00 45.84 86 GLY A C 1
ATOM 676 O O . GLY A 1 86 ? -6.615 -0.879 -8.934 1.00 45.84 86 GLY A O 1
ATOM 677 N N . LEU A 1 87 ? -8.607 -1.776 -9.545 1.00 34.47 87 LEU A N 1
ATOM 678 C CA . LEU A 1 87 ? -8.795 -1.082 -10.820 1.00 34.47 87 LEU A CA 1
ATOM 679 C C . LEU A 1 87 ? -9.782 0.067 -10.565 1.00 34.47 87 LEU A C 1
ATOM 681 O O . LEU A 1 87 ? -10.938 -0.195 -10.232 1.00 34.47 87 LEU A O 1
ATOM 685 N N . GLU A 1 88 ? -9.306 1.307 -10.666 1.00 37.22 88 GLU A N 1
ATOM 686 C CA . GLU A 1 88 ? -10.139 2.467 -11.019 1.00 37.22 88 GLU A CA 1
ATOM 687 C C . GLU A 1 88 ? -9.906 2.775 -12.499 1.00 37.22 88 GLU A C 1
ATOM 689 O O . GLU A 1 88 ? -8.737 2.635 -12.936 1.00 37.22 88 GLU A O 1
#

pLDDT: mean 72.2, std 18.58, range [34.47, 90.88]

Solvent-accessible surface area (backbone atoms only — not comparable to full-atom values): 5865 Å² total; per-residue (Å²): 136,83,80,76,79,79,78,70,82,86,49,49,72,52,76,55,54,78,44,86,25,83,88,28,53,34,74,94,68,69,86,84,66,75,67,52,93,92,42,80,56,69,35,30,38,34,19,34,33,66,28,80,54,98,91,40,76,38,38,42,47,43,44,60,70,76,83,75,82,64,97,60,97,70,91,68,94,68,70,74,57,80,58,69,82,60,83,130

Organism: Strongylus vulgaris (NCBI:txid40348)

Foldseek 3Di:
DDPPPPPDPDAAEEEDWCDAEDPTFDDQDCPPPDDDDPHPDHQKYFRYAQYQDPNDGFTFMFGDDDPPPPVPDDDDPDPGDRDDTDDD

Mean predicted aligned error: 12.55 Å

Secondary structure (DSSP, 8-state):
----------PPEEE--SSSSTT-PPPSSSTT---BTTB-S-SEEEEEEEEEETTEEEEEEEEPPP----SS-------------B--

Radius of gyration: 16.27 Å; Cα contacts (8 Å, |Δi|>4): 128; chains: 1; bounding box: 49×35×38 Å